Protein AF-A0A916C0A0-F1 (afdb_monomer)

Radius of gyration: 16.75 Å; Cα contacts (8 Å, |Δi|>4): 128; chains: 1; bounding box: 45×23×54 Å

Foldseek 3Di:
DFDWDDDPPPDDAQLDPPDPAPTWGCDQQARDIHGPVLVVVLVVCLPPPDQDPDSSQVSSCVRRVDHPLVVSLSVLVVQLVVLVCCLVPVDVVQVVVCVVVVDDPVRSNVVSVVSNVVSVVSNVVSVVVRPPPPPD

Solvent-accessible surface area (backbone atoms only — not comparable to full-atom values): 8000 Å² total; per-residue (Å²): 130,89,67,76,51,92,71,62,96,83,64,70,40,81,53,54,91,76,76,91,65,93,49,27,30,78,44,94,77,45,103,49,60,32,30,49,66,58,54,52,51,50,63,59,48,52,76,46,91,63,81,70,98,44,67,49,54,55,41,46,29,67,75,58,72,41,54,65,52,53,50,34,32,55,50,36,49,54,53,29,52,53,30,47,50,40,45,74,64,58,46,66,73,56,53,55,62,41,39,78,74,71,46,51,70,72,55,49,47,53,49,28,49,53,49,31,56,52,33,52,52,52,31,56,52,35,52,64,67,51,48,80,77,79,83,122

Mean predicted aligned error: 4.32 Å

Structure (mmCIF, N/CA/C/O backbone):
data_AF-A0A916C0A0-F1
#
_entry.id   AF-A0A916C0A0-F1
#
loop_
_atom_site.group_PDB
_atom_site.id
_atom_site.type_symbol
_atom_site.label_atom_id
_atom_site.label_alt_id
_atom_site.label_comp_id
_atom_site.label_asym_id
_atom_site.label_entity_id
_atom_site.label_seq_id
_atom_site.pdbx_PDB_ins_code
_atom_site.Cartn_x
_atom_site.Cartn_y
_atom_site.Cartn_z
_atom_site.occupancy
_atom_site.B_iso_or_equiv
_atom_site.auth_seq_id
_atom_site.auth_comp_id
_atom_site.auth_asym_id
_atom_site.auth_atom_id
_atom_site.pdbx_PDB_model_num
ATOM 1 N N . MET A 1 1 ? 3.007 -5.442 -10.412 1.00 64.06 1 MET A N 1
ATOM 2 C CA . MET A 1 1 ? 2.021 -4.627 -9.658 1.00 64.06 1 MET A CA 1
ATOM 3 C C . MET A 1 1 ? 0.807 -5.469 -9.262 1.00 64.06 1 MET A C 1
ATOM 5 O O . MET A 1 1 ? 0.673 -6.579 -9.778 1.00 64.06 1 MET A O 1
ATOM 9 N N . LYS A 1 2 ? -0.051 -5.004 -8.333 1.00 77.62 2 LYS A N 1
ATOM 10 C CA . LYS A 1 2 ? -1.306 -5.715 -8.013 1.00 77.62 2 LYS A CA 1
ATOM 11 C C . LYS A 1 2 ? -2.198 -5.724 -9.256 1.00 77.62 2 LYS A C 1
ATOM 13 O O . LYS A 1 2 ? -2.353 -4.699 -9.906 1.00 77.62 2 LYS A O 1
ATOM 18 N N . GLN A 1 3 ? -2.740 -6.887 -9.600 1.00 87.19 3 GLN A N 1
ATOM 19 C CA . GLN A 1 3 ? -3.617 -7.032 -10.760 1.00 87.19 3 GLN A CA 1
ATOM 20 C C . GLN A 1 3 ? -5.063 -6.692 -10.372 1.00 87.19 3 GLN A C 1
ATOM 22 O O . GLN A 1 3 ? -5.486 -7.078 -9.275 1.00 87.19 3 GLN A O 1
ATOM 27 N N . PRO A 1 4 ? -5.830 -6.022 -11.250 1.00 92.81 4 PRO A N 1
ATOM 28 C CA . PRO A 1 4 ? -7.257 -5.833 -11.043 1.00 92.81 4 PRO A CA 1
ATOM 29 C C . PRO A 1 4 ? -8.000 -7.164 -10.901 1.00 92.81 4 PRO A C 1
ATOM 31 O O . PRO A 1 4 ? -7.647 -8.164 -11.532 1.00 92.81 4 PRO A O 1
ATOM 34 N N . ILE A 1 5 ? -9.067 -7.166 -10.108 1.00 94.06 5 ILE A N 1
ATOM 35 C CA . ILE A 1 5 ? -9.935 -8.325 -9.902 1.00 94.06 5 ILE A CA 1
ATOM 36 C C . ILE A 1 5 ? -11.335 -8.072 -10.453 1.00 94.06 5 ILE A C 1
ATOM 38 O O . ILE A 1 5 ? -11.893 -6.983 -10.335 1.00 94.06 5 ILE A O 1
ATOM 42 N N . ALA A 1 6 ? -11.917 -9.108 -11.055 1.00 93.38 6 ALA A N 1
ATOM 43 C CA . ALA A 1 6 ? -13.279 -9.049 -11.562 1.00 93.38 6 ALA A CA 1
ATOM 44 C C . ALA A 1 6 ? -14.286 -9.095 -10.405 1.00 93.38 6 ALA A C 1
ATOM 46 O O . ALA A 1 6 ? -14.222 -9.978 -9.547 1.00 93.38 6 ALA A O 1
ATOM 47 N N . VAL A 1 7 ? -15.250 -8.178 -10.421 1.00 93.00 7 VAL A N 1
ATOM 48 C CA . VAL A 1 7 ? -16.350 -8.101 -9.451 1.00 93.00 7 VAL A CA 1
ATOM 49 C C . VAL A 1 7 ? -17.705 -8.123 -10.174 1.00 93.00 7 VAL A C 1
ATOM 51 O O . VAL A 1 7 ? -17.763 -7.849 -11.375 1.00 93.00 7 VAL A O 1
ATOM 54 N N . PRO A 1 8 ? -18.816 -8.463 -9.491 1.00 92.62 8 PRO A N 1
ATOM 55 C CA . PRO A 1 8 ? -20.155 -8.342 -10.068 1.00 92.62 8 PRO A CA 1
ATOM 56 C C . PRO A 1 8 ? -20.462 -6.916 -10.558 1.00 92.62 8 PRO A C 1
ATOM 58 O O . PRO A 1 8 ? -20.007 -5.950 -9.957 1.00 92.62 8 PRO A O 1
ATOM 61 N N . GLN A 1 9 ? -21.296 -6.775 -11.595 1.00 86.50 9 GLN A N 1
ATOM 62 C CA . GLN A 1 9 ? -21.620 -5.481 -12.227 1.00 86.50 9 GLN A CA 1
ATOM 63 C C . GLN A 1 9 ? -22.162 -4.421 -11.247 1.00 86.50 9 GLN A C 1
ATOM 65 O O . GLN A 1 9 ? -21.885 -3.234 -11.393 1.00 86.50 9 GLN A O 1
ATOM 70 N N . ASP A 1 10 ? -22.899 -4.846 -10.221 1.00 88.19 10 ASP A N 1
ATOM 71 C CA . ASP A 1 10 ? -23.469 -3.958 -9.201 1.00 88.19 10 ASP A CA 1
ATOM 72 C C . ASP A 1 10 ? -22.658 -3.933 -7.899 1.00 88.19 10 ASP A C 1
ATOM 74 O O . ASP A 1 10 ? -23.139 -3.454 -6.869 1.00 88.19 10 ASP A O 1
ATOM 78 N N . TYR A 1 11 ? -21.427 -4.448 -7.922 1.00 91.88 11 TYR A N 1
ATOM 79 C CA . TYR A 1 11 ? -20.543 -4.396 -6.768 1.00 91.88 11 TYR A CA 1
ATOM 80 C C . TYR A 1 11 ? -20.277 -2.942 -6.358 1.00 91.88 11 TYR A C 1
ATOM 82 O O . TYR A 1 11 ? -20.207 -2.028 -7.186 1.00 91.88 11 TYR A O 1
ATOM 90 N N . ARG A 1 12 ? -20.178 -2.714 -5.049 1.00 91.12 12 ARG A N 1
ATOM 91 C CA . ARG A 1 12 ? -19.865 -1.411 -4.463 1.00 91.12 12 ARG A CA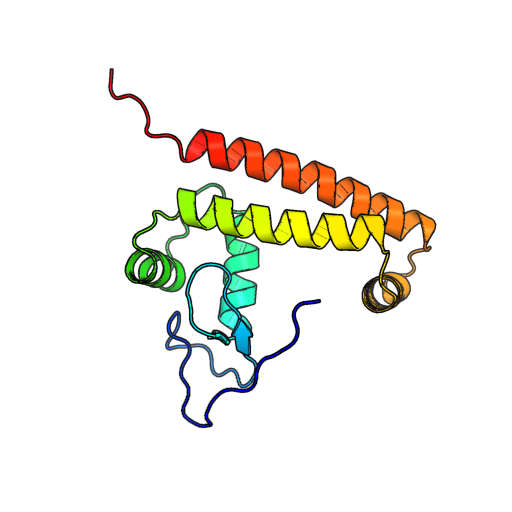 1
ATOM 92 C C . ARG A 1 12 ? -18.725 -1.596 -3.484 1.00 91.12 12 ARG A C 1
ATOM 94 O O . ARG A 1 12 ? -18.776 -2.501 -2.654 1.00 91.12 12 ARG A O 1
ATOM 101 N N . CYS A 1 13 ? -17.721 -0.730 -3.596 1.00 94.25 13 CYS A N 1
ATOM 102 C CA . CYS A 1 13 ? -16.603 -0.704 -2.667 1.00 94.25 13 CYS A CA 1
ATOM 103 C C . CYS A 1 13 ? -17.133 -0.559 -1.226 1.00 94.25 13 CYS A C 1
ATOM 105 O O . CYS A 1 13 ? -17.958 0.322 -0.970 1.00 94.25 13 CYS A O 1
ATOM 107 N N . PRO A 1 14 ? -16.682 -1.386 -0.270 1.00 93.62 14 PRO A N 1
ATOM 108 C CA . PRO A 1 14 ? -17.139 -1.299 1.115 1.00 93.62 14 PRO A CA 1
ATOM 109 C C . PRO A 1 14 ? -16.583 -0.064 1.845 1.00 93.62 14 PRO A C 1
ATOM 111 O O . PRO A 1 14 ? -17.169 0.385 2.831 1.00 93.62 14 PRO A O 1
ATOM 114 N N . LEU A 1 15 ? -15.478 0.514 1.355 1.00 92.38 15 LEU A N 1
ATOM 115 C CA . LEU A 1 15 ? -14.801 1.652 1.983 1.00 92.38 15 LEU A CA 1
ATOM 116 C C . LEU A 1 15 ? -15.361 3.015 1.568 1.00 92.38 15 LEU A C 1
ATOM 118 O O . LEU A 1 15 ? -15.329 3.951 2.362 1.00 92.38 15 LEU A O 1
ATOM 122 N N . CYS A 1 16 ? -15.960 3.152 0.386 1.00 85.19 16 CYS A N 1
ATOM 123 C CA . CYS A 1 16 ? -16.463 4.439 -0.091 1.00 85.19 16 CYS A CA 1
ATOM 124 C C . CYS A 1 16 ? -17.874 4.339 -0.667 1.00 85.19 16 CYS A C 1
ATOM 126 O O . CYS A 1 16 ? -18.335 3.291 -1.098 1.00 85.19 16 CYS A O 1
ATOM 128 N N . VAL A 1 17 ? -18.567 5.475 -0.699 1.00 69.94 17 VAL A N 1
ATOM 129 C CA . VAL A 1 17 ? -19.793 5.649 -1.501 1.00 69.94 17 VAL A CA 1
ATOM 130 C C . VAL A 1 17 ? -19.580 6.616 -2.668 1.00 69.94 17 VAL A C 1
ATOM 132 O O . VAL A 1 17 ? -20.488 6.804 -3.469 1.00 69.94 17 VAL A O 1
ATOM 135 N N . ASN A 1 18 ? -18.398 7.236 -2.740 1.00 73.44 18 ASN A N 1
ATOM 136 C CA . ASN A 1 18 ? -18.145 8.409 -3.572 1.00 73.44 18 ASN A CA 1
ATOM 137 C C . ASN A 1 18 ? -17.388 8.082 -4.858 1.00 73.44 18 ASN A C 1
ATOM 139 O O . ASN A 1 18 ? -17.699 8.674 -5.889 1.00 73.44 18 ASN A O 1
ATOM 143 N N . HIS A 1 19 ? -16.405 7.177 -4.814 1.00 81.75 19 HIS A N 1
ATOM 144 C CA . HIS A 1 19 ? -15.660 6.824 -6.018 1.00 81.75 19 HIS A CA 1
ATOM 145 C C . HIS A 1 19 ? -16.557 6.034 -6.974 1.00 81.75 19 HIS A C 1
ATOM 147 O O . HIS A 1 19 ? -17.227 5.074 -6.579 1.00 81.75 19 HIS A O 1
ATOM 153 N N . VAL A 1 20 ? -16.593 6.477 -8.230 1.00 77.94 20 VAL A N 1
ATOM 154 C CA . VAL A 1 20 ? -17.291 5.802 -9.328 1.00 77.94 20 VAL A CA 1
ATOM 155 C C . VAL A 1 20 ? -16.224 5.109 -10.163 1.00 77.94 20 VAL A C 1
ATOM 157 O O . VAL A 1 20 ? -15.857 5.584 -11.233 1.00 77.94 20 VAL A O 1
ATOM 160 N N . ASP A 1 21 ? -15.704 4.012 -9.624 1.00 77.88 21 ASP A N 1
ATOM 161 C CA . ASP A 1 21 ? -14.615 3.253 -10.232 1.00 77.88 21 ASP A CA 1
ATOM 162 C C . ASP A 1 21 ? -15.126 1.924 -10.793 1.00 77.88 21 ASP A C 1
ATOM 164 O O . ASP A 1 21 ? -15.989 1.263 -10.206 1.00 77.88 21 ASP A O 1
ATOM 168 N N . GLU A 1 22 ? -14.545 1.511 -11.916 1.00 86.31 22 GLU A N 1
ATOM 169 C CA . GLU A 1 22 ? -14.794 0.206 -12.545 1.00 86.31 22 GLU A CA 1
ATOM 170 C C . GLU A 1 22 ? -13.662 -0.798 -12.262 1.00 86.31 22 GLU A C 1
ATOM 172 O O . GLU A 1 22 ? -13.782 -1.985 -12.572 1.00 86.31 22 GLU A O 1
ATOM 177 N N . VAL A 1 23 ? -12.570 -0.330 -11.649 1.00 93.69 23 VAL A N 1
ATOM 178 C CA . VAL A 1 23 ? -11.366 -1.107 -11.347 1.00 93.69 23 VAL A CA 1
ATOM 179 C C . VAL A 1 23 ? -11.305 -1.397 -9.850 1.00 93.69 23 VAL A C 1
ATOM 181 O O . VAL A 1 23 ? -11.457 -0.502 -9.016 1.00 93.69 23 VAL A O 1
ATOM 184 N N . PHE A 1 24 ? -11.083 -2.667 -9.511 1.00 95.50 24 PHE A N 1
ATOM 185 C CA . PHE A 1 24 ? 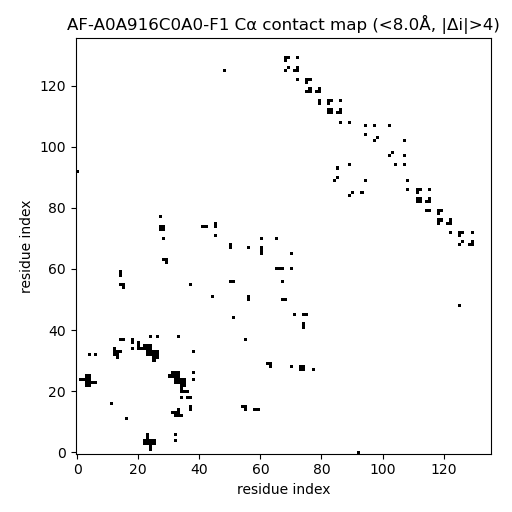-11.057 -3.156 -8.135 1.00 95.50 24 PHE A CA 1
ATOM 186 C C . PHE A 1 24 ? -9.806 -3.985 -7.877 1.00 95.50 24 PHE A C 1
ATOM 188 O O . PHE A 1 24 ? -9.349 -4.716 -8.754 1.00 95.50 24 PHE A O 1
ATOM 195 N N . TYR A 1 25 ? -9.297 -3.924 -6.651 1.00 95.44 25 TYR A N 1
ATOM 196 C CA . TYR A 1 25 ? -8.127 -4.664 -6.190 1.00 95.44 25 TYR A CA 1
ATOM 197 C C . TYR A 1 25 ? -8.447 -5.420 -4.901 1.00 95.44 25 TYR A C 1
ATOM 199 O O . TYR A 1 25 ? -9.318 -5.025 -4.125 1.00 95.44 25 TYR A O 1
ATOM 207 N N . ALA A 1 26 ? -7.737 -6.522 -4.659 1.00 95.31 26 ALA A N 1
ATOM 208 C CA . ALA A 1 26 ? -7.819 -7.220 -3.381 1.00 95.31 26 ALA A CA 1
ATOM 209 C C . ALA A 1 26 ? -7.231 -6.340 -2.265 1.00 95.31 26 ALA A C 1
ATOM 211 O O . ALA A 1 26 ? -6.081 -5.899 -2.359 1.00 95.31 26 ALA A O 1
ATOM 212 N N . SER A 1 27 ? -8.010 -6.102 -1.208 1.00 94.81 27 SER A N 1
ATOM 213 C CA . SER A 1 27 ? -7.519 -5.406 -0.021 1.00 94.81 27 SER A CA 1
ATOM 214 C C . SER A 1 27 ? -6.664 -6.337 0.839 1.00 94.81 27 SER A C 1
ATOM 216 O O . SER A 1 27 ? -6.958 -7.522 0.968 1.00 94.81 27 SER A O 1
ATOM 218 N N . ILE A 1 28 ? -5.613 -5.789 1.454 1.00 95.12 28 ILE A N 1
ATOM 219 C CA . ILE A 1 28 ? -4.814 -6.501 2.463 1.00 95.12 28 ILE A CA 1
ATOM 220 C C . ILE A 1 28 ? -5.420 -6.392 3.874 1.00 95.12 28 ILE A C 1
ATOM 222 O O . ILE A 1 28 ? -5.051 -7.143 4.771 1.00 95.12 28 ILE A O 1
ATOM 226 N N . LEU A 1 29 ? -6.353 -5.455 4.077 1.00 95.50 29 LEU A N 1
ATOM 227 C CA . LEU A 1 29 ? -6.942 -5.155 5.385 1.00 95.50 29 LEU A CA 1
ATOM 228 C C . LEU A 1 29 ? -8.282 -5.856 5.611 1.00 95.50 29 LEU A C 1
ATOM 230 O O . LEU A 1 29 ? -8.600 -6.225 6.739 1.00 95.50 29 LEU A O 1
ATOM 234 N N . ILE A 1 30 ? -9.073 -6.028 4.553 1.00 94.88 30 ILE A N 1
ATOM 235 C CA . ILE A 1 30 ? -10.402 -6.643 4.611 1.00 94.88 30 ILE A CA 1
ATOM 236 C C . ILE A 1 30 ? -10.518 -7.747 3.562 1.00 94.88 30 ILE A C 1
ATOM 238 O O . ILE A 1 30 ? -9.933 -7.652 2.487 1.00 94.88 30 ILE A O 1
ATOM 242 N N . ASP A 1 31 ? -11.328 -8.768 3.839 1.00 93.62 31 ASP A N 1
ATOM 243 C CA . ASP A 1 31 ? -11.577 -9.894 2.923 1.00 93.62 31 ASP A CA 1
ATOM 244 C C . ASP A 1 31 ? -12.589 -9.531 1.816 1.00 93.62 31 ASP A C 1
ATOM 246 O O . ASP A 1 31 ? -13.557 -10.243 1.548 1.00 93.62 31 ASP A O 1
ATOM 250 N N . GLN A 1 32 ? -12.437 -8.337 1.237 1.00 94.88 32 GLN A N 1
ATOM 251 C CA . GLN A 1 32 ? -13.298 -7.802 0.185 1.00 94.88 32 GLN A CA 1
ATOM 252 C C . GLN A 1 32 ? -12.491 -6.926 -0.791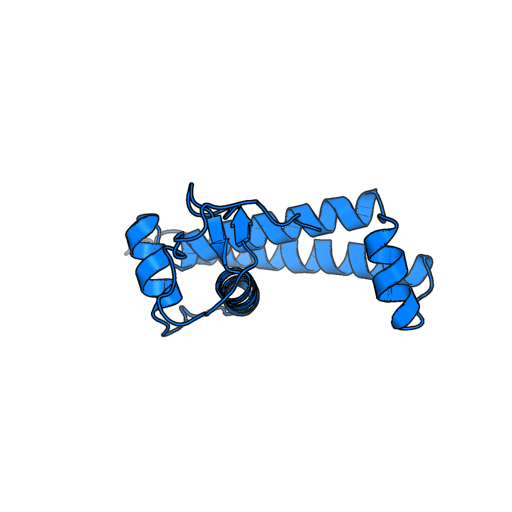 1.00 94.88 32 GLN A C 1
ATOM 254 O O . GLN A 1 32 ? -11.559 -6.234 -0.370 1.00 94.88 32 GLN A O 1
ATOM 259 N N . PRO A 1 33 ? -12.850 -6.920 -2.089 1.00 95.44 33 PRO A N 1
ATOM 260 C CA . PRO A 1 33 ? -12.315 -5.969 -3.059 1.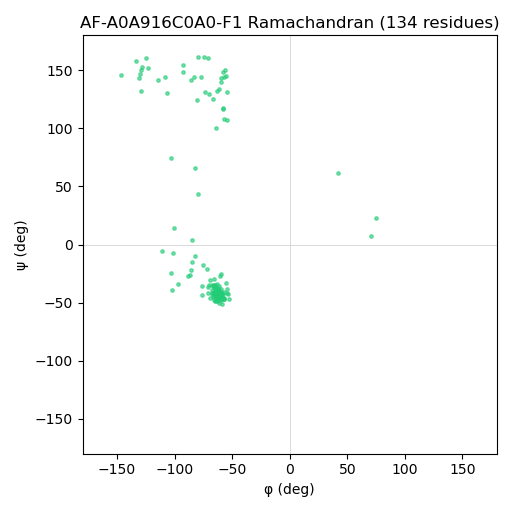00 95.44 33 PRO A CA 1
ATOM 261 C C . PRO A 1 33 ? -12.525 -4.511 -2.637 1.00 95.44 33 PRO A C 1
ATOM 263 O O . PRO A 1 33 ? -13.573 -4.156 -2.099 1.00 95.44 33 PRO A O 1
ATOM 266 N N . ILE A 1 34 ? -11.575 -3.638 -2.955 1.00 95.88 34 ILE A N 1
ATOM 267 C CA . ILE A 1 34 ? -11.749 -2.184 -2.849 1.00 95.88 34 ILE A CA 1
ATOM 268 C C . ILE A 1 34 ? -11.478 -1.533 -4.198 1.00 95.88 34 ILE A C 1
ATOM 270 O O . ILE A 1 34 ? -10.763 -2.098 -5.026 1.00 95.88 34 ILE A O 1
ATOM 274 N N . CYS A 1 35 ? -12.100 -0.387 -4.455 1.00 95.31 35 CYS A N 1
ATOM 275 C CA . CYS A 1 35 ? -11.893 0.318 -5.713 1.00 95.31 35 CYS A CA 1
ATOM 276 C C . CYS A 1 35 ? -10.499 0.953 -5.797 1.00 95.31 35 CYS A C 1
ATOM 278 O O . CYS A 1 35 ? -9.844 1.167 -4.773 1.00 95.31 35 CYS A O 1
ATOM 280 N N . GLU A 1 36 ? -10.068 1.264 -7.018 1.00 94.38 36 GLU A N 1
ATOM 281 C CA . GLU A 1 36 ? -8.800 1.944 -7.297 1.00 94.38 36 GLU A CA 1
ATOM 282 C C . GLU A 1 36 ? -8.638 3.244 -6.502 1.00 94.38 36 GLU A C 1
ATOM 284 O O . GLU A 1 36 ? -7.624 3.403 -5.827 1.00 94.38 36 GLU A O 1
ATOM 289 N N . GLY A 1 37 ? -9.660 4.107 -6.456 1.00 94.56 37 GLY A N 1
ATOM 290 C CA . GLY A 1 37 ? -9.588 5.360 -5.702 1.00 94.56 37 GLY A CA 1
ATOM 291 C C . GLY A 1 37 ? -9.331 5.148 -4.207 1.00 94.56 37 GLY A C 1
ATOM 292 O O . GLY A 1 37 ? -8.476 5.806 -3.621 1.00 94.56 37 GLY A O 1
ATOM 293 N N . CYS A 1 38 ? -9.993 4.164 -3.585 1.00 95.00 38 CYS A N 1
ATOM 294 C CA . CYS A 1 38 ? -9.726 3.813 -2.186 1.00 95.00 38 CYS A CA 1
ATOM 295 C C . CYS A 1 38 ? -8.319 3.236 -1.984 1.00 95.00 38 CYS A C 1
ATOM 297 O O . CYS A 1 38 ? -7.693 3.492 -0.958 1.00 95.00 38 CYS A O 1
ATOM 299 N N . GLN A 1 39 ? -7.830 2.434 -2.931 1.00 94.62 39 GLN A N 1
ATOM 300 C CA . GLN A 1 39 ? -6.484 1.864 -2.881 1.00 94.62 39 GLN A CA 1
ATOM 301 C C . GLN A 1 39 ? -5.417 2.973 -2.953 1.00 94.62 39 GLN A C 1
ATOM 303 O O . GLN A 1 39 ? -4.456 2.939 -2.183 1.00 94.62 39 GLN A O 1
ATOM 308 N N . GLU A 1 40 ? -5.596 3.962 -3.832 1.00 93.44 40 GLU A N 1
ATOM 309 C CA . GLU A 1 40 ? -4.705 5.121 -3.965 1.00 93.44 40 GLU A CA 1
ATOM 310 C C . GLU A 1 40 ? -4.736 6.021 -2.725 1.00 93.44 40 GLU A C 1
ATOM 312 O O . GLU A 1 40 ? -3.684 6.407 -2.214 1.00 93.44 40 GLU A O 1
ATOM 317 N N . GLU A 1 41 ? -5.924 6.318 -2.195 1.00 94.88 41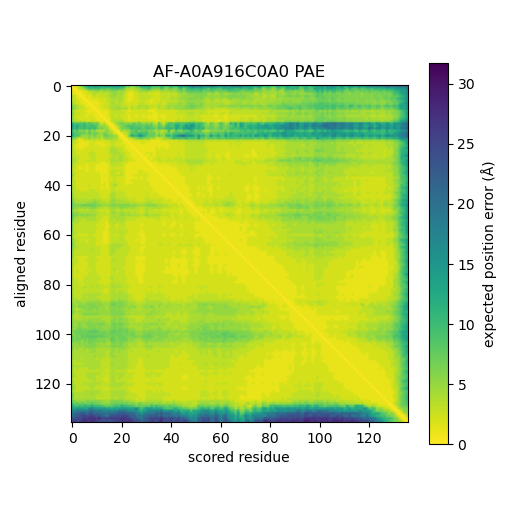 GLU A N 1
ATOM 318 C CA . GLU A 1 41 ? -6.072 7.112 -0.971 1.00 94.88 41 GLU A CA 1
ATOM 319 C C . GLU A 1 41 ? -5.405 6.431 0.228 1.00 94.88 41 GLU A C 1
ATOM 321 O O . GLU A 1 41 ? -4.662 7.078 0.964 1.00 94.88 41 GLU A O 1
ATOM 326 N N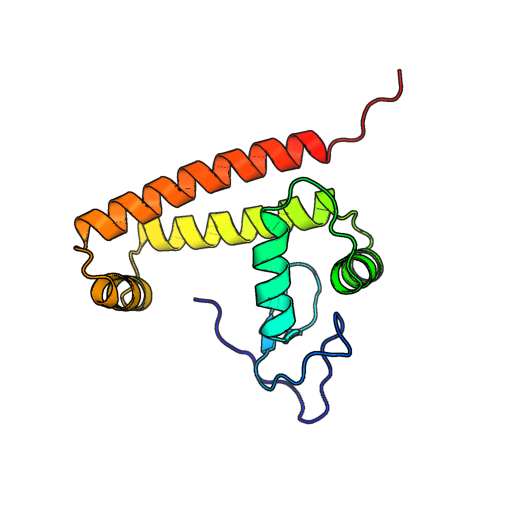 . LEU A 1 42 ? -5.588 5.116 0.397 1.00 95.12 42 LEU A N 1
ATOM 327 C CA . LEU A 1 42 ? -4.901 4.356 1.446 1.00 95.12 42 LEU A CA 1
ATOM 328 C C . LEU A 1 42 ? -3.379 4.410 1.298 1.00 95.12 42 LEU A C 1
ATOM 330 O O . LEU A 1 42 ? -2.683 4.600 2.296 1.00 95.12 42 LEU A O 1
ATOM 334 N N . PHE A 1 43 ? -2.869 4.291 0.070 1.00 94.75 43 PHE A N 1
ATOM 335 C CA . PHE A 1 43 ? -1.439 4.417 -0.205 1.00 94.75 43 PHE A CA 1
ATOM 336 C C . PHE A 1 43 ? -0.903 5.819 0.116 1.00 94.75 43 PHE A C 1
ATOM 338 O O . PHE A 1 43 ? 0.222 5.949 0.579 1.00 94.75 43 PHE A O 1
ATOM 345 N N . LEU A 1 44 ? -1.685 6.881 -0.082 1.00 94.25 44 LEU A N 1
ATOM 346 C CA . LEU A 1 44 ? -1.289 8.229 0.342 1.00 94.25 44 LEU A CA 1
ATOM 347 C C . LEU A 1 44 ? -1.327 8.372 1.869 1.00 94.25 44 LEU A C 1
ATOM 349 O O . LEU A 1 44 ? -0.428 8.957 2.479 1.00 94.25 44 LEU A O 1
ATOM 353 N N . PHE A 1 45 ? -2.366 7.827 2.501 1.00 95.44 45 PHE A N 1
ATOM 354 C CA . PHE A 1 45 ? -2.566 7.935 3.938 1.00 95.44 45 PHE A CA 1
ATOM 355 C C . PHE A 1 45 ? -1.547 7.136 4.750 1.00 95.44 45 PHE A C 1
ATOM 357 O O . PHE A 1 45 ? -1.191 7.582 5.836 1.00 95.44 45 PHE A O 1
ATOM 364 N N . GLU A 1 46 ? -1.017 6.010 4.265 1.00 94.81 46 GLU A N 1
ATOM 365 C CA . GLU A 1 46 ? -0.049 5.206 5.033 1.00 94.81 46 GLU A CA 1
ATOM 366 C C . GLU A 1 46 ? 1.236 5.990 5.397 1.00 94.81 46 GLU A C 1
ATOM 368 O O . GLU A 1 46 ? 1.882 5.712 6.416 1.00 94.81 46 GLU A O 1
ATOM 373 N N . HIS A 1 47 ? 1.590 7.023 4.620 1.00 92.81 47 HIS A N 1
ATOM 374 C CA . HIS A 1 47 ? 2.728 7.907 4.910 1.00 92.81 47 HIS A CA 1
ATOM 375 C C . HIS A 1 47 ? 2.397 9.010 5.925 1.00 92.81 47 HIS A C 1
ATOM 377 O O . HIS A 1 47 ? 3.306 9.685 6.414 1.00 92.81 47 HIS A O 1
ATOM 383 N N . HIS A 1 48 ? 1.124 9.191 6.285 1.00 91.75 48 HIS A N 1
ATOM 384 C CA . HIS A 1 48 ? 0.704 10.143 7.306 1.00 91.75 48 HIS A CA 1
ATOM 385 C C . HIS A 1 48 ? 0.912 9.542 8.698 1.00 91.75 48 HIS A C 1
ATOM 387 O O . HIS A 1 48 ? 0.395 8.479 9.034 1.00 91.75 48 HIS A O 1
ATOM 393 N N . LYS A 1 49 ? 1.669 10.251 9.539 1.00 86.25 49 LYS A N 1
ATOM 394 C CA . LYS A 1 49 ? 1.901 9.847 10.933 1.00 86.25 49 LYS A CA 1
ATOM 395 C C . LYS A 1 49 ? 0.646 9.981 11.800 1.00 86.25 49 LYS A C 1
ATOM 397 O O . LYS A 1 49 ? 0.459 9.209 12.729 1.00 86.25 49 LYS A O 1
ATOM 402 N N . GLU A 1 50 ? -0.181 10.983 11.531 1.00 92.50 50 GLU A N 1
ATOM 403 C CA . GLU A 1 50 ? -1.429 11.212 12.258 1.00 92.50 50 GLU A CA 1
ATOM 404 C C . GLU A 1 50 ? -2.590 10.517 11.548 1.00 92.50 50 GLU A C 1
ATOM 406 O O . GLU A 1 50 ? -2.598 10.429 10.320 1.00 92.50 50 GLU A O 1
ATOM 411 N N . ARG A 1 51 ? -3.592 10.070 12.317 1.00 94.38 51 ARG A N 1
ATOM 412 C CA . ARG A 1 51 ? -4.835 9.515 11.771 1.00 94.38 51 ARG A CA 1
ATOM 413 C C . ARG A 1 51 ? -5.529 10.546 10.871 1.00 94.38 51 ARG A C 1
ATOM 415 O O . ARG A 1 51 ? -5.956 11.581 11.392 1.00 94.38 51 ARG A O 1
ATOM 422 N N . PRO A 1 52 ? -5.708 10.273 9.564 1.00 94.75 52 PRO A N 1
ATOM 423 C CA . PRO A 1 52 ? -6.440 11.174 8.684 1.00 94.75 52 PRO A CA 1
ATOM 424 C C . PRO A 1 52 ? -7.883 11.367 9.163 1.00 94.75 52 PRO A C 1
ATOM 426 O O . PRO A 1 52 ? -8.550 10.425 9.600 1.00 94.75 52 PRO A O 1
ATOM 429 N N . ALA A 1 53 ? -8.380 12.600 9.076 1.00 93.75 53 ALA A N 1
ATOM 430 C CA . ALA A 1 53 ? -9.776 12.926 9.355 1.00 93.75 53 ALA A CA 1
ATOM 431 C C . ALA A 1 53 ? -10.644 12.632 8.118 1.00 93.75 53 ALA A C 1
ATOM 433 O O . ALA A 1 53 ? -11.167 13.551 7.491 1.00 93.75 53 ALA A O 1
ATOM 434 N N . ASP A 1 54 ? -10.742 11.351 7.756 1.00 93.94 54 ASP A N 1
ATOM 435 C CA . ASP A 1 54 ? -11.396 10.891 6.531 1.00 93.94 54 ASP A CA 1
ATOM 436 C C . ASP A 1 54 ? -12.396 9.748 6.796 1.00 93.94 54 ASP A C 1
ATOM 438 O O . ASP A 1 54 ? -12.166 8.874 7.638 1.00 93.94 54 ASP A O 1
ATOM 442 N N . GLN A 1 55 ? -13.513 9.746 6.059 1.00 92.88 55 GLN A N 1
ATOM 443 C CA . GLN A 1 55 ? -14.564 8.726 6.170 1.00 92.88 55 GLN A CA 1
ATOM 444 C C . GLN A 1 55 ? -14.092 7.339 5.726 1.00 92.88 55 GLN A C 1
ATOM 446 O O . GLN A 1 55 ? -14.595 6.334 6.233 1.00 92.88 55 GLN A O 1
ATOM 451 N N . LEU A 1 56 ? -13.145 7.273 4.788 1.00 94.62 56 LEU A N 1
ATOM 452 C CA . LEU A 1 56 ? -12.518 6.026 4.370 1.00 94.62 56 LEU A CA 1
ATOM 453 C C . LEU A 1 56 ? -11.840 5.360 5.570 1.00 94.62 56 LEU A C 1
ATOM 455 O O . LEU A 1 56 ? -12.075 4.179 5.832 1.00 94.62 56 LEU A O 1
ATOM 459 N N . ILE A 1 57 ? -11.062 6.132 6.338 1.00 95.69 57 ILE A N 1
ATOM 460 C CA . ILE A 1 57 ? -10.355 5.642 7.529 1.00 95.69 57 ILE A CA 1
ATOM 461 C C . ILE A 1 57 ? -11.345 5.193 8.604 1.00 95.69 57 ILE A C 1
ATOM 463 O O . ILE A 1 57 ? -11.193 4.107 9.158 1.00 95.69 57 ILE A O 1
ATOM 467 N N . GLU A 1 58 ? -12.401 5.972 8.851 1.00 94.94 58 GLU A N 1
ATOM 468 C CA . GLU A 1 58 ? -13.459 5.593 9.797 1.00 94.94 58 GLU A CA 1
ATOM 469 C C . GLU A 1 58 ? -14.115 4.253 9.438 1.00 94.94 58 GLU A C 1
ATOM 471 O O . GLU A 1 58 ? -14.279 3.387 10.299 1.00 94.94 58 GLU A O 1
ATOM 476 N N . LYS A 1 59 ? -14.477 4.053 8.167 1.00 95.12 59 LYS A N 1
ATOM 477 C CA . LYS A 1 59 ? -15.079 2.796 7.702 1.00 95.12 59 LYS A CA 1
ATOM 478 C C . LYS A 1 59 ? -14.105 1.629 7.759 1.00 95.12 59 LYS A C 1
ATOM 480 O O . LYS A 1 59 ? -14.500 0.522 8.115 1.00 95.12 59 LYS A O 1
ATOM 485 N N . MET A 1 60 ? -12.844 1.863 7.421 1.00 96.00 60 MET A N 1
ATOM 486 C CA . MET A 1 60 ? -11.803 0.846 7.488 1.00 96.00 60 MET A CA 1
ATOM 487 C C . MET A 1 60 ? -11.604 0.340 8.924 1.00 96.00 60 MET A C 1
ATOM 489 O O . MET A 1 60 ? -11.602 -0.872 9.142 1.00 96.00 60 MET A O 1
ATOM 493 N N . GLU A 1 61 ? -11.512 1.235 9.913 1.00 96.25 61 GLU A N 1
ATOM 494 C CA . GLU A 1 61 ? -11.424 0.854 11.333 1.00 96.25 61 GLU A CA 1
ATOM 495 C C . GLU A 1 61 ? -12.679 0.084 11.783 1.00 96.25 61 GLU A C 1
ATOM 497 O O . GLU A 1 61 ? -12.581 -0.919 12.488 1.00 96.25 61 GLU A O 1
ATOM 502 N N . GLN A 1 62 ? -13.871 0.488 11.325 1.00 96.19 62 GLN A N 1
ATOM 503 C CA . GLN A 1 62 ? -15.123 -0.218 11.630 1.00 96.19 62 GLN A CA 1
ATOM 504 C C . GLN A 1 62 ? -15.171 -1.638 11.053 1.00 96.19 62 GLN A C 1
ATOM 506 O O . GLN A 1 62 ? -15.648 -2.552 11.724 1.00 96.19 62 GLN A O 1
ATOM 511 N N . LEU A 1 63 ? -14.710 -1.829 9.813 1.00 96.38 63 LEU A N 1
ATOM 512 C CA . LEU A 1 63 ? -14.754 -3.125 9.128 1.00 96.38 63 LEU A CA 1
ATOM 513 C C . LEU A 1 63 ? -13.687 -4.097 9.637 1.00 96.38 63 LEU A C 1
ATOM 515 O O . LEU A 1 63 ? -13.938 -5.298 9.697 1.00 96.38 63 LEU A O 1
ATOM 519 N N . THR A 1 64 ? -12.508 -3.588 9.991 1.00 96.25 64 THR A N 1
ATOM 520 C CA . THR A 1 64 ? -11.383 -4.407 10.470 1.00 96.25 64 THR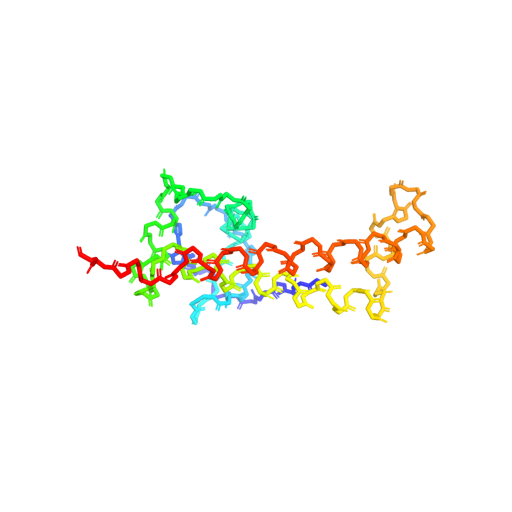 A CA 1
ATOM 521 C C . THR A 1 64 ? -11.419 -4.633 11.982 1.00 96.25 64 THR A C 1
ATOM 523 O O . THR A 1 64 ? -10.882 -5.627 12.468 1.00 96.25 64 THR A O 1
ATOM 526 N N . GLY A 1 65 ? -12.027 -3.714 12.741 1.00 96.25 65 GLY A N 1
ATOM 527 C CA . GLY A 1 65 ? -11.912 -3.653 14.199 1.00 96.25 65 GLY A CA 1
ATOM 528 C C . GLY A 1 65 ? -10.526 -3.213 14.688 1.00 96.25 65 GLY A C 1
ATOM 529 O O . GLY A 1 65 ? -10.264 -3.270 15.890 1.00 96.25 65 GLY A O 1
ATOM 530 N N . LEU A 1 66 ? -9.643 -2.800 13.776 1.00 95.88 66 LEU A N 1
ATOM 531 C CA . LEU A 1 66 ? -8.299 -2.317 14.067 1.00 95.88 66 LEU A CA 1
ATOM 532 C C . LEU A 1 66 ? -8.302 -0.796 14.221 1.00 95.88 66 LEU A C 1
ATOM 534 O O . LEU A 1 66 ? -9.145 -0.099 13.657 1.00 95.88 66 LEU A O 1
ATOM 538 N N . THR A 1 67 ? -7.328 -0.277 14.967 1.00 95.75 67 THR A N 1
ATOM 539 C CA . THR A 1 67 ? -7.055 1.164 14.988 1.00 95.75 67 THR A CA 1
ATOM 540 C C . THR A 1 67 ? -6.364 1.595 13.693 1.00 95.75 67 THR A C 1
ATOM 542 O O . THR A 1 67 ? -5.782 0.769 12.985 1.00 95.75 67 THR A O 1
ATOM 545 N N . TRP A 1 68 ? -6.384 2.891 13.380 1.00 95.25 68 TRP A N 1
ATOM 546 C CA . TRP A 1 68 ? -5.606 3.448 12.274 1.00 95.25 68 TRP A CA 1
ATOM 547 C C . TRP A 1 68 ? -4.123 3.089 12.375 1.00 95.25 68 TRP A C 1
ATOM 549 O O . TRP A 1 68 ? -3.534 2.706 11.369 1.00 95.25 68 TRP A O 1
ATOM 559 N N . ASP A 1 69 ? -3.534 3.162 13.570 1.00 95.62 69 ASP A N 1
ATOM 560 C CA . ASP A 1 69 ? -2.114 2.865 13.770 1.00 95.62 69 ASP A CA 1
ATOM 561 C C . ASP A 1 69 ? -1.807 1.399 13.412 1.00 95.62 69 ASP A C 1
ATOM 563 O O . ASP A 1 69 ? -0.847 1.123 12.689 1.00 95.62 69 ASP A O 1
ATOM 567 N N . ASP A 1 70 ? -2.681 0.466 13.804 1.00 96.00 70 ASP A N 1
ATOM 568 C CA . ASP A 1 70 ? -2.576 -0.947 13.421 1.00 96.00 70 ASP A CA 1
ATOM 569 C C . ASP A 1 70 ? -2.775 -1.161 11.914 1.00 96.00 70 ASP A C 1
ATOM 571 O O . ASP A 1 70 ? -2.006 -1.886 11.277 1.00 96.00 70 ASP A O 1
ATOM 575 N N . CYS A 1 71 ? -3.782 -0.513 11.316 1.00 96.19 71 CYS A N 1
ATOM 576 C CA . CYS A 1 71 ? -4.022 -0.587 9.873 1.00 96.19 71 CYS A CA 1
ATOM 577 C C . CYS A 1 71 ? -2.818 -0.060 9.087 1.00 96.19 71 CYS A C 1
ATOM 579 O O . CYS A 1 71 ? -2.383 -0.682 8.119 1.00 96.19 71 CYS A O 1
ATOM 581 N N . ARG A 1 72 ? -2.243 1.061 9.531 1.00 96.94 72 ARG A N 1
ATOM 582 C CA . ARG A 1 72 ? -1.075 1.693 8.923 1.00 96.94 72 ARG A CA 1
ATOM 583 C C . ARG A 1 72 ? 0.146 0.778 8.965 1.00 96.94 72 ARG A C 1
ATOM 585 O O . ARG A 1 72 ? 0.864 0.702 7.973 1.00 96.94 72 ARG A O 1
ATOM 592 N N . VAL A 1 73 ? 0.366 0.043 10.057 1.00 97.44 73 VAL A N 1
ATOM 593 C CA . VAL A 1 73 ? 1.430 -0.977 10.118 1.00 97.44 73 VAL A CA 1
ATOM 594 C C . VAL A 1 73 ? 1.223 -2.053 9.049 1.00 97.44 73 VAL A C 1
ATOM 596 O O . VAL A 1 73 ? 2.179 -2.425 8.368 1.00 97.44 73 VAL A O 1
ATOM 599 N N . VAL A 1 74 ? -0.006 -2.551 8.877 1.00 97.19 74 VAL A N 1
ATOM 600 C CA . VAL A 1 74 ? -0.310 -3.573 7.859 1.00 97.19 74 VAL A CA 1
ATOM 601 C C . VAL A 1 74 ? -0.078 -3.037 6.443 1.00 97.19 74 VAL A C 1
ATOM 603 O O . VAL A 1 74 ? 0.580 -3.712 5.653 1.00 97.19 74 VAL A O 1
ATOM 606 N N . LEU A 1 75 ? -0.547 -1.821 6.145 1.00 96.94 75 LEU A N 1
ATOM 607 C CA . LEU A 1 75 ? -0.344 -1.157 4.851 1.00 96.94 75 LEU A CA 1
ATOM 608 C C . LEU A 1 75 ? 1.149 -0.979 4.534 1.00 96.94 75 LEU A C 1
ATOM 610 O O . LEU A 1 75 ? 1.632 -1.465 3.514 1.00 96.94 75 LEU A O 1
ATOM 614 N N . LEU A 1 76 ? 1.918 -0.408 5.466 1.00 97.75 76 LEU A N 1
ATOM 615 C CA . LEU A 1 76 ? 3.357 -0.199 5.286 1.00 97.75 76 LEU A CA 1
ATOM 616 C C . LEU A 1 76 ? 4.130 -1.514 5.097 1.00 97.75 76 LEU A C 1
ATOM 618 O O . LEU A 1 76 ? 5.091 -1.552 4.327 1.00 97.75 76 LEU A O 1
ATOM 622 N N . ARG A 1 77 ? 3.729 -2.597 5.778 1.00 97.81 77 ARG A N 1
ATOM 623 C CA . ARG A 1 77 ? 4.340 -3.927 5.602 1.00 97.81 77 ARG A CA 1
ATOM 624 C C . ARG A 1 77 ? 4.056 -4.512 4.217 1.00 97.81 77 ARG A C 1
ATOM 626 O O . ARG A 1 77 ? 4.968 -5.075 3.618 1.00 97.81 77 ARG A O 1
ATOM 633 N N . ASP A 1 78 ? 2.835 -4.364 3.709 1.00 96.50 78 ASP A N 1
ATOM 634 C CA . ASP A 1 78 ? 2.459 -4.792 2.353 1.00 96.50 78 ASP A CA 1
ATOM 635 C C . ASP A 1 78 ? 3.250 -4.021 1.282 1.00 96.50 78 ASP A C 1
ATOM 637 O O . ASP A 1 78 ? 3.822 -4.610 0.356 1.00 96.50 78 ASP A O 1
ATOM 641 N N . THR A 1 79 ? 3.385 -2.704 1.462 1.00 96.31 79 THR A N 1
ATOM 642 C CA . THR A 1 79 ? 4.191 -1.859 0.576 1.00 96.31 79 THR A CA 1
ATOM 643 C C . THR A 1 79 ? 5.680 -2.219 0.646 1.00 96.31 79 THR A C 1
ATOM 645 O O . THR A 1 79 ? 6.338 -2.323 -0.393 1.00 96.31 79 THR A O 1
ATOM 648 N N . LEU A 1 80 ? 6.225 -2.481 1.840 1.00 97.75 80 LEU A N 1
ATOM 649 C CA . LEU A 1 80 ? 7.604 -2.952 2.009 1.00 97.75 80 LEU A CA 1
ATOM 650 C C . LEU A 1 80 ? 7.856 -4.266 1.260 1.00 97.75 80 LEU A C 1
ATOM 652 O O . LEU A 1 80 ? 8.874 -4.400 0.582 1.00 97.75 80 LEU A O 1
ATOM 656 N N . GLU A 1 81 ? 6.944 -5.231 1.367 1.00 97.12 81 GLU A N 1
ATOM 657 C CA . GLU A 1 81 ? 7.098 -6.528 0.705 1.00 97.12 81 GLU A CA 1
ATOM 658 C C . GLU A 1 81 ? 7.027 -6.404 -0.824 1.00 97.12 81 GLU A C 1
ATOM 660 O O . GLU A 1 81 ? 7.805 -7.033 -1.550 1.00 97.12 81 GLU 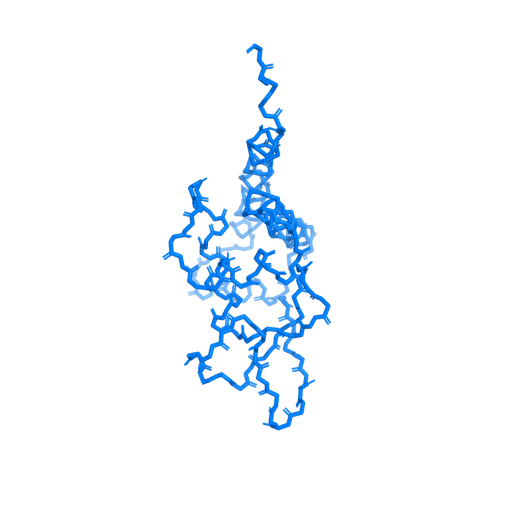A O 1
ATOM 665 N N . THR A 1 82 ? 6.180 -5.500 -1.321 1.00 95.31 82 THR A N 1
ATOM 666 C CA . THR A 1 82 ? 6.156 -5.135 -2.743 1.00 95.31 82 THR A CA 1
ATOM 667 C C . TH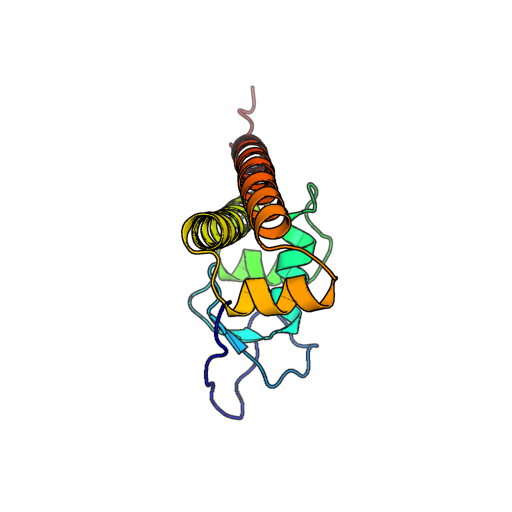R A 1 82 ? 7.518 -4.600 -3.196 1.00 95.31 82 THR A C 1
ATOM 669 O O . THR A 1 82 ? 8.053 -5.050 -4.210 1.00 95.31 82 THR A O 1
ATOM 672 N N . TRP A 1 83 ? 8.129 -3.690 -2.431 1.00 97.31 83 TRP A N 1
ATOM 673 C CA . TRP A 1 83 ? 9.452 -3.152 -2.765 1.00 97.31 83 TRP A CA 1
ATOM 674 C C . TRP A 1 83 ? 10.574 -4.183 -2.666 1.00 97.31 83 TRP A C 1
ATOM 676 O O . TRP A 1 83 ? 11.476 -4.146 -3.497 1.00 97.31 83 TRP A O 1
ATOM 686 N N . ARG A 1 84 ? 10.513 -5.133 -1.726 1.00 97.62 84 ARG A N 1
ATOM 687 C CA . ARG A 1 84 ? 11.475 -6.249 -1.654 1.00 97.62 84 ARG A CA 1
ATOM 688 C C . ARG A 1 84 ? 11.415 -7.135 -2.888 1.00 97.62 84 ARG A C 1
ATOM 690 O O . ARG A 1 84 ? 12.453 -7.529 -3.412 1.00 97.62 84 ARG A O 1
ATOM 697 N N . THR A 1 85 ? 10.207 -7.406 -3.377 1.00 96.12 85 THR A N 1
ATOM 698 C CA . THR A 1 85 ? 10.016 -8.152 -4.626 1.00 96.12 85 THR A CA 1
ATOM 699 C C . THR A 1 85 ? 10.633 -7.389 -5.802 1.00 96.12 85 THR A C 1
ATOM 701 O O . THR A 1 85 ? 11.388 -7.962 -6.583 1.00 96.12 85 THR A O 1
ATOM 704 N N . ILE A 1 86 ? 10.389 -6.075 -5.895 1.00 95.88 86 ILE A N 1
ATOM 705 C CA . ILE A 1 86 ? 10.970 -5.222 -6.945 1.00 95.88 86 ILE A CA 1
ATOM 706 C C . ILE A 1 86 ? 12.501 -5.170 -6.850 1.00 95.88 86 ILE A C 1
ATOM 708 O O . ILE A 1 86 ? 13.165 -5.292 -7.875 1.00 95.88 86 ILE A O 1
ATOM 712 N N . GLU A 1 87 ? 13.068 -5.009 -5.652 1.00 96.25 87 GLU A N 1
ATOM 713 C CA . GLU A 1 87 ? 14.520 -5.003 -5.426 1.00 96.25 87 GLU A CA 1
ATOM 714 C C . GLU A 1 87 ? 15.164 -6.318 -5.885 1.00 96.25 87 GLU A C 1
ATOM 716 O O . GLU A 1 87 ? 16.222 -6.299 -6.514 1.00 96.25 87 GLU A O 1
ATOM 721 N N . HIS A 1 88 ? 14.526 -7.453 -5.587 1.00 94.75 88 HIS A N 1
ATOM 722 C CA . HIS A 1 88 ? 15.071 -8.769 -5.900 1.00 94.75 88 HIS A CA 1
ATOM 723 C C . HIS A 1 88 ? 14.948 -9.134 -7.383 1.00 94.75 88 HIS A C 1
ATOM 725 O O . HIS A 1 88 ? 15.885 -9.681 -7.965 1.00 94.75 88 HIS A O 1
ATOM 731 N N . GLU A 1 89 ? 13.791 -8.859 -7.986 1.00 95.31 89 GLU A N 1
ATOM 732 C CA . GLU A 1 89 ? 13.442 -9.378 -9.311 1.00 95.31 89 GLU A CA 1
ATOM 733 C C . GLU A 1 89 ? 13.587 -8.347 -10.431 1.00 95.31 89 GLU A C 1
ATOM 735 O O . GLU A 1 89 ? 13.760 -8.739 -11.583 1.00 95.31 89 GLU A O 1
ATOM 740 N N . LEU A 1 90 ? 13.514 -7.047 -10.114 1.00 93.75 90 LEU A N 1
ATOM 741 C CA . LEU A 1 90 ? 13.448 -5.946 -11.082 1.00 93.75 90 LEU A CA 1
ATOM 742 C C . LEU A 1 90 ? 12.505 -6.270 -12.256 1.00 93.75 90 LEU A C 1
ATOM 744 O O . LEU A 1 90 ? 12.948 -6.345 -13.406 1.00 93.75 90 LEU A O 1
ATOM 748 N N . PRO A 1 91 ? 11.207 -6.499 -11.983 1.00 95.44 91 PRO A N 1
ATOM 749 C CA . PRO A 1 91 ? 10.272 -6.963 -12.998 1.00 95.44 91 PRO A CA 1
ATOM 750 C C . PRO A 1 91 ? 10.221 -5.996 -14.184 1.00 95.44 91 PRO A C 1
ATOM 752 O O . PRO A 1 91 ? 10.287 -4.779 -14.005 1.00 95.44 91 PRO A O 1
ATOM 755 N N . GLN A 1 92 ? 10.055 -6.533 -15.398 1.00 94.31 92 GLN A N 1
ATOM 756 C CA . GLN A 1 92 ? 10.086 -5.734 -16.630 1.00 94.31 92 GLN A CA 1
ATOM 757 C C . GLN A 1 92 ? 9.088 -4.569 -16.597 1.00 94.31 92 GLN A C 1
ATOM 759 O O . GLN A 1 92 ? 9.430 -3.468 -16.996 1.00 94.31 92 GLN A O 1
ATOM 764 N N . GLU A 1 93 ? 7.902 -4.785 -16.026 1.00 93.56 93 GLU A N 1
ATOM 765 C CA . GLU A 1 93 ? 6.872 -3.758 -15.823 1.00 93.56 93 GLU A CA 1
ATOM 766 C C . GLU A 1 93 ? 7.404 -2.530 -15.050 1.00 93.56 93 GLU A C 1
ATOM 768 O O . GLU A 1 93 ? 7.145 -1.384 -15.414 1.00 93.56 93 GLU A O 1
ATOM 773 N N . TYR A 1 94 ? 8.204 -2.762 -14.003 1.00 93.38 94 TYR A N 1
ATOM 774 C CA . TYR A 1 94 ? 8.860 -1.695 -13.251 1.00 93.38 94 TYR A CA 1
ATOM 775 C C . TYR A 1 94 ? 9.950 -1.020 -14.089 1.00 93.38 94 TYR A C 1
ATOM 777 O O . TYR A 1 94 ? 9.989 0.209 -14.152 1.00 93.38 94 TYR A O 1
ATOM 785 N N . LEU A 1 95 ? 10.797 -1.804 -14.765 1.00 94.94 95 LEU A N 1
ATOM 786 C CA . LEU A 1 95 ? 11.861 -1.278 -15.627 1.00 94.94 95 LEU A CA 1
ATOM 787 C C . LEU A 1 95 ? 11.309 -0.408 -16.762 1.00 94.94 95 LEU A C 1
ATOM 789 O O . LEU A 1 95 ? 11.867 0.653 -17.028 1.00 94.94 95 LEU A O 1
ATOM 793 N N . ASP A 1 96 ? 10.198 -0.814 -17.374 1.00 95.31 96 ASP A N 1
ATOM 794 C CA . ASP A 1 96 ? 9.501 -0.050 -18.407 1.00 95.31 96 ASP A CA 1
ATOM 795 C C . ASP A 1 96 ? 8.998 1.284 -17.834 1.00 95.31 96 ASP A C 1
ATOM 797 O O . ASP A 1 96 ? 9.308 2.343 -18.382 1.00 95.31 96 ASP A O 1
ATOM 801 N N . SER A 1 97 ? 8.331 1.259 -16.671 1.00 93.88 97 SER A N 1
ATOM 802 C CA . SER A 1 97 ? 7.805 2.474 -16.026 1.00 93.88 97 SER A CA 1
ATOM 803 C C . SER A 1 97 ? 8.889 3.506 -15.682 1.00 93.88 97 SER A C 1
ATOM 805 O O . SER A 1 97 ? 8.691 4.708 -15.849 1.00 93.88 97 SER A O 1
ATOM 807 N N . VAL A 1 98 ? 10.070 3.066 -15.233 1.00 95.19 98 VAL A N 1
ATOM 808 C CA . VAL A 1 98 ? 11.168 3.985 -14.888 1.00 95.19 98 VAL A CA 1
ATOM 809 C C . VAL A 1 98 ? 12.027 4.359 -16.098 1.00 95.19 98 VAL A C 1
ATOM 811 O O . VAL A 1 98 ? 12.669 5.413 -16.090 1.00 95.19 98 VAL A O 1
ATOM 814 N N . ALA A 1 99 ? 12.021 3.555 -17.164 1.00 94.88 99 ALA A N 1
ATOM 815 C CA . ALA A 1 99 ? 12.667 3.904 -18.426 1.00 94.88 99 ALA A CA 1
ATOM 816 C C . ALA A 1 99 ? 11.995 5.121 -19.080 1.00 94.88 99 ALA A C 1
ATOM 818 O O . ALA A 1 99 ? 12.691 5.979 -19.626 1.00 94.88 99 ALA A O 1
ATOM 819 N N . GLU A 1 100 ? 10.672 5.263 -18.945 1.00 94.62 100 GLU A N 1
ATOM 820 C CA . GLU A 1 100 ? 9.933 6.468 -19.357 1.00 94.62 100 GLU A CA 1
ATOM 821 C C . GLU A 1 100 ? 10.406 7.731 -18.617 1.00 94.62 100 GLU A C 1
ATOM 823 O O . GLU A 1 100 ? 10.376 8.834 -19.165 1.00 94.62 100 GLU A O 1
ATOM 828 N N . LEU A 1 101 ? 10.935 7.569 -17.400 1.00 93.88 101 LEU A N 1
ATOM 829 C CA . LEU A 1 101 ? 11.552 8.634 -16.604 1.00 93.88 101 LEU A CA 1
ATOM 830 C C . LEU A 1 101 ? 13.039 8.857 -16.946 1.00 93.88 101 LEU A C 1
ATOM 832 O O . LEU A 1 101 ? 13.717 9.661 -16.297 1.00 93.88 101 LEU A O 1
ATOM 836 N N . GLY A 1 102 ? 13.570 8.140 -17.940 1.00 96.19 102 GLY A N 1
ATOM 837 C CA . GLY A 1 102 ? 14.967 8.195 -18.371 1.00 96.19 102 GLY A CA 1
ATOM 838 C C . GLY A 1 102 ? 15.940 7.492 -17.423 1.00 96.19 102 GLY A C 1
ATOM 839 O O . GLY A 1 102 ? 17.119 7.856 -17.373 1.00 96.19 102 GLY A O 1
ATOM 840 N N . TRP A 1 103 ? 15.472 6.538 -16.615 1.00 97.25 103 TRP A N 1
ATOM 841 C CA . TRP A 1 103 ? 16.337 5.818 -15.682 1.00 97.25 103 TRP A CA 1
ATOM 842 C C . TRP A 1 103 ? 17.059 4.662 -16.369 1.00 97.25 103 TRP A C 1
ATOM 844 O O . TRP A 1 103 ? 16.513 3.974 -17.227 1.00 97.25 103 TRP A O 1
ATOM 854 N N . THR A 1 104 ? 18.304 4.432 -15.957 1.00 96.81 104 THR A N 1
ATOM 855 C CA . THR A 1 104 ? 19.018 3.195 -16.277 1.00 96.81 104 THR A CA 1
ATOM 856 C C . THR A 1 104 ? 18.573 2.079 -15.335 1.00 96.81 104 THR A C 1
ATOM 858 O O . THR A 1 104 ? 18.076 2.345 -14.239 1.00 96.81 104 THR A O 1
ATOM 861 N N . GLN A 1 105 ? 18.822 0.826 -15.720 1.00 95.69 105 GLN A N 1
ATOM 862 C CA . GLN A 1 105 ? 18.574 -0.326 -14.850 1.00 95.69 105 GLN A CA 1
ATOM 863 C C . GLN A 1 105 ? 19.341 -0.223 -13.519 1.00 95.69 105 GLN A C 1
ATOM 865 O O . GLN A 1 105 ? 18.763 -0.476 -12.468 1.00 95.69 105 GLN A O 1
ATOM 870 N N . ASP A 1 106 ? 20.599 0.234 -13.538 1.00 97.38 106 ASP A N 1
ATOM 871 C CA . ASP A 1 106 ? 21.387 0.442 -12.312 1.00 97.38 106 ASP A CA 1
ATOM 872 C C . ASP A 1 106 ? 20.746 1.481 -11.382 1.00 97.38 106 ASP A C 1
ATOM 874 O O . ASP A 1 106 ? 20.695 1.296 -10.167 1.00 97.38 106 ASP A O 1
ATOM 878 N N . ARG A 1 107 ? 20.213 2.575 -11.945 1.00 97.25 107 ARG A N 1
ATOM 879 C CA . ARG A 1 107 ? 19.488 3.584 -11.164 1.00 97.25 107 ARG A CA 1
ATOM 880 C C . ARG A 1 107 ? 18.190 3.015 -10.589 1.00 97.25 107 ARG A C 1
ATOM 882 O O . ARG A 1 107 ? 17.883 3.297 -9.437 1.00 97.25 107 ARG A O 1
ATOM 889 N N . ALA A 1 108 ? 17.453 2.226 -11.370 1.00 96.56 108 ALA A N 1
ATOM 890 C CA . ALA A 1 108 ? 16.234 1.560 -10.920 1.00 96.56 108 ALA A CA 1
ATOM 891 C C . ALA A 1 108 ? 16.508 0.603 -9.748 1.00 96.56 108 ALA A C 1
ATOM 893 O O . ALA A 1 108 ? 15.791 0.628 -8.751 1.00 96.56 108 ALA A O 1
ATOM 894 N N . ALA A 1 109 ? 17.593 -0.172 -9.822 1.00 97.25 109 ALA A N 1
ATOM 895 C CA . ALA A 1 109 ? 18.024 -1.050 -8.737 1.00 97.25 109 ALA A CA 1
ATOM 896 C C . ALA A 1 109 ? 18.367 -0.272 -7.456 1.00 97.25 109 ALA A C 1
ATOM 898 O O . ALA A 1 109 ? 17.916 -0.636 -6.370 1.00 97.25 109 ALA A O 1
ATOM 899 N N . LEU A 1 110 ? 19.112 0.833 -7.580 1.00 97.94 110 LEU A N 1
ATOM 900 C CA . LEU A 1 110 ? 19.445 1.696 -6.441 1.00 97.94 110 LEU A CA 1
ATOM 901 C C . LEU A 1 110 ? 18.204 2.341 -5.808 1.00 97.94 110 LEU A C 1
ATOM 903 O O . LEU A 1 110 ? 18.135 2.458 -4.581 1.00 97.94 110 LEU A O 1
ATOM 907 N N . GLU A 1 111 ? 17.222 2.748 -6.615 1.00 97.56 111 GLU A N 1
ATOM 908 C CA . GLU A 1 111 ? 15.953 3.264 -6.095 1.00 97.56 111 GLU A CA 1
ATOM 909 C C . GLU A 1 111 ? 15.189 2.175 -5.339 1.00 97.56 111 GLU A C 1
ATOM 911 O O . GLU A 1 111 ? 14.764 2.415 -4.211 1.00 97.56 111 GLU A O 1
ATOM 916 N N . ALA A 1 112 ? 15.043 0.979 -5.919 1.00 97.00 112 ALA A N 1
ATOM 917 C CA . ALA A 1 112 ? 14.328 -0.123 -5.280 1.00 97.00 112 ALA A CA 1
ATOM 918 C C . ALA A 1 112 ? 14.939 -0.471 -3.912 1.00 97.00 112 ALA A C 1
ATOM 920 O O . ALA A 1 112 ? 14.222 -0.524 -2.912 1.00 97.00 112 ALA A O 1
ATOM 921 N N . GLN A 1 113 ? 16.270 -0.576 -3.837 1.00 98.25 113 GLN A N 1
ATOM 922 C CA . GLN A 1 113 ? 16.987 -0.763 -2.573 1.00 98.25 113 GLN A CA 1
ATOM 923 C C . GLN A 1 113 ? 16.725 0.383 -1.580 1.00 98.25 113 GLN A C 1
ATOM 925 O O . GLN A 1 113 ? 16.454 0.155 -0.398 1.00 98.25 113 GLN A O 1
ATOM 930 N N . SER A 1 114 ? 16.777 1.633 -2.048 1.00 98.19 114 SER A N 1
ATOM 931 C CA . SER A 1 114 ? 16.530 2.808 -1.200 1.00 98.19 114 SER A CA 1
ATOM 932 C C . SER A 1 114 ? 15.104 2.817 -0.642 1.00 98.19 114 SER A C 1
ATOM 934 O O . SER A 1 114 ? 14.895 3.166 0.522 1.00 98.19 114 SER A O 1
ATOM 936 N N . LYS A 1 115 ? 14.120 2.382 -1.438 1.00 97.88 115 LYS A N 1
ATOM 937 C CA . LYS A 1 115 ? 12.724 2.244 -1.013 1.00 97.88 115 LYS A CA 1
ATOM 938 C C . LYS A 1 115 ? 12.550 1.146 0.026 1.00 97.88 115 LYS A C 1
ATOM 940 O O . LYS A 1 115 ? 11.873 1.398 1.019 1.00 97.88 115 LYS A O 1
ATOM 945 N N . VAL A 1 116 ? 13.196 -0.011 -0.133 1.00 98.38 116 VAL A N 1
ATOM 946 C CA . VAL A 1 116 ? 13.174 -1.081 0.882 1.00 98.38 116 VAL A CA 1
ATOM 947 C C . VAL A 1 116 ? 13.683 -0.567 2.228 1.00 98.38 116 VAL A C 1
ATOM 949 O O . VAL A 1 116 ? 13.024 -0.761 3.250 1.00 98.38 116 VAL A O 1
ATOM 952 N N . LEU A 1 117 ? 14.813 0.146 2.240 1.00 98.44 117 LEU A N 1
ATOM 953 C CA . LEU A 1 117 ? 15.367 0.719 3.470 1.00 98.44 117 LEU A CA 1
ATOM 954 C C . LEU A 1 117 ? 14.427 1.751 4.105 1.00 98.44 117 LEU A C 1
ATOM 956 O O . LEU A 1 117 ? 14.222 1.736 5.318 1.00 98.44 117 LEU A O 1
ATOM 960 N N . TRP A 1 118 ? 13.844 2.632 3.293 1.00 98.00 118 TRP A N 1
ATOM 961 C CA . TRP A 1 118 ? 12.936 3.668 3.777 1.00 98.00 118 TRP A CA 1
ATOM 962 C C . TRP A 1 118 ? 11.644 3.084 4.362 1.00 98.00 118 TRP A C 1
ATOM 964 O O . TRP A 1 118 ? 11.269 3.424 5.484 1.00 98.00 118 TRP A O 1
ATOM 974 N N . TYR A 1 119 ? 10.997 2.151 3.659 1.00 98.19 119 TYR A N 1
ATOM 975 C CA . TYR A 1 119 ? 9.787 1.499 4.163 1.00 98.19 119 TYR A CA 1
ATOM 976 C C . TYR A 1 119 ? 10.059 0.632 5.396 1.00 98.19 119 TYR A C 1
ATOM 978 O O . TYR A 1 119 ? 9.233 0.610 6.303 1.00 98.19 119 TYR A O 1
ATOM 986 N N . ALA A 1 120 ? 11.224 -0.019 5.495 1.00 98.31 120 ALA A N 1
ATOM 987 C CA . ALA A 1 120 ? 11.599 -0.758 6.701 1.00 98.31 120 ALA A CA 1
ATOM 988 C C . ALA A 1 120 ? 11.656 0.153 7.942 1.00 98.31 120 ALA A C 1
ATOM 990 O O . ALA A 1 120 ? 11.142 -0.220 8.996 1.00 98.31 120 ALA A O 1
ATOM 991 N N . GLN A 1 121 ? 12.204 1.366 7.804 1.00 97.88 121 GLN A N 1
ATOM 992 C CA . GLN A 1 121 ? 12.217 2.361 8.884 1.00 97.88 121 GLN A CA 1
ATOM 993 C C . GLN A 1 121 ? 10.807 2.850 9.239 1.00 97.88 121 GLN A C 1
ATOM 995 O O . GLN A 1 121 ? 10.489 3.006 10.417 1.00 97.88 121 GLN A O 1
ATOM 1000 N N . LEU A 1 122 ? 9.947 3.075 8.238 1.00 96.81 122 LEU A N 1
ATOM 1001 C CA . LEU A 1 122 ? 8.560 3.486 8.477 1.00 96.81 122 LEU A CA 1
ATOM 1002 C C . LEU A 1 122 ? 7.760 2.419 9.227 1.00 96.81 122 LEU A C 1
ATOM 1004 O O . LEU A 1 122 ? 6.999 2.767 10.129 1.00 96.81 122 LEU A O 1
ATOM 1008 N N . VAL A 1 123 ? 7.944 1.142 8.879 1.00 97.56 123 VAL A N 1
ATOM 1009 C CA . VAL A 1 123 ? 7.313 0.016 9.581 1.00 97.56 123 VAL A CA 1
ATOM 1010 C C . VAL A 1 123 ? 7.767 -0.024 11.040 1.00 97.56 123 VAL A C 1
ATOM 1012 O O . VAL A 1 123 ? 6.918 -0.036 11.926 1.00 97.56 123 VAL A O 1
ATOM 1015 N N . GLU A 1 124 ? 9.075 0.033 11.310 1.00 97.06 124 GLU A N 1
ATOM 1016 C CA . GLU A 1 124 ? 9.611 0.033 12.683 1.00 97.06 124 GLU A CA 1
ATOM 1017 C C . GLU A 1 124 ? 9.056 1.202 13.518 1.00 97.06 124 GLU A C 1
ATOM 1019 O O . GLU A 1 124 ? 8.659 1.036 14.680 1.00 97.06 124 GLU A O 1
ATOM 1024 N N . GLN A 1 125 ? 8.977 2.392 12.916 1.00 95.00 125 GLN A N 1
ATOM 1025 C CA . GLN A 1 125 ? 8.406 3.563 13.570 1.00 95.00 125 GLN A CA 1
ATOM 1026 C C . GLN A 1 125 ? 6.912 3.369 13.875 1.00 95.00 125 GLN A C 1
ATOM 1028 O O . GLN A 1 125 ? 6.491 3.613 15.006 1.00 95.00 125 GLN A O 1
ATOM 1033 N N . ALA A 1 126 ? 6.122 2.926 12.894 1.00 94.38 126 ALA A N 1
ATOM 1034 C CA . ALA A 1 126 ? 4.684 2.721 13.048 1.00 94.38 126 ALA A CA 1
ATOM 1035 C C . ALA A 1 126 ? 4.367 1.628 14.084 1.00 94.38 126 ALA A C 1
ATOM 1037 O O . ALA A 1 126 ? 3.469 1.791 14.904 1.00 94.38 126 ALA A O 1
ATOM 1038 N N . GLU A 1 127 ? 5.147 0.545 14.114 1.00 94.88 127 GLU A N 1
ATOM 1039 C CA . GLU A 1 127 ? 5.016 -0.517 15.118 1.00 94.88 127 GLU A CA 1
ATOM 1040 C C . GLU A 1 127 ? 5.268 0.006 16.533 1.00 94.88 127 GLU A C 1
ATOM 1042 O O . GLU A 1 127 ? 4.535 -0.331 17.462 1.00 94.88 127 GLU A O 1
ATOM 1047 N N . THR A 1 128 ? 6.271 0.870 16.700 1.00 92.75 128 THR A N 1
ATOM 1048 C CA . THR A 1 128 ? 6.562 1.511 17.989 1.00 92.75 128 THR A CA 1
ATOM 1049 C C . THR A 1 128 ? 5.427 2.440 18.428 1.00 92.75 128 THR A C 1
ATOM 1051 O O . THR A 1 128 ? 5.129 2.533 19.620 1.00 92.75 128 THR A O 1
ATOM 1054 N N . GLU A 1 129 ? 4.794 3.124 17.474 1.00 88.06 129 GLU A N 1
ATOM 1055 C CA . GLU A 1 129 ? 3.663 4.028 17.704 1.00 88.06 129 GLU A CA 1
ATOM 1056 C C . GLU A 1 129 ? 2.375 3.268 18.073 1.00 88.06 129 GLU A C 1
ATOM 1058 O O . GLU A 1 129 ? 1.655 3.736 18.956 1.00 88.06 129 GLU A O 1
ATOM 1063 N N . SER A 1 130 ? 2.137 2.086 17.483 1.00 86.31 130 SER A N 1
ATOM 1064 C CA . SER A 1 130 ? 0.937 1.267 17.738 1.00 86.31 130 SER A CA 1
ATOM 1065 C C . SER A 1 130 ? 0.951 0.529 19.088 1.00 86.31 130 SER A C 1
ATOM 1067 O O . SER A 1 130 ? -0.082 0.087 19.598 1.00 86.31 130 SER A O 1
ATOM 1069 N N . LEU A 1 131 ? 2.117 0.384 19.729 1.00 79.25 131 LEU A N 1
ATOM 1070 C CA . LEU A 1 131 ? 2.185 -0.276 21.032 1.00 79.25 131 LEU A CA 1
ATOM 1071 C C . LEU A 1 131 ? 1.346 0.487 22.073 1.00 79.25 131 LEU A C 1
ATOM 1073 O O . LEU A 1 131 ? 1.486 1.707 22.208 1.00 79.25 131 LEU A O 1
ATOM 1077 N N . PRO A 1 132 ? 0.523 -0.211 22.885 1.00 70.25 132 PRO A N 1
ATOM 1078 C CA . PRO A 1 132 ? -0.276 0.442 23.907 1.00 70.25 132 PRO A CA 1
ATOM 1079 C C . PRO A 1 132 ? 0.653 1.209 24.843 1.00 70.25 132 PRO A C 1
ATOM 1081 O O . PRO A 1 132 ? 1.501 0.621 25.526 1.00 70.25 132 PRO A O 1
ATOM 1084 N N . LYS A 1 133 ? 0.502 2.539 24.874 1.00 63.25 133 LYS A N 1
ATOM 1085 C CA . LYS A 1 133 ? 1.226 3.393 25.816 1.00 63.25 133 LYS A CA 1
ATOM 1086 C C . LYS A 1 133 ? 0.881 2.889 27.207 1.00 63.25 133 LYS A C 1
ATOM 1088 O O . LYS A 1 133 ? -0.255 3.044 27.648 1.00 63.25 133 LYS A O 1
ATOM 1093 N N . LYS A 1 134 ? 1.839 2.240 27.879 1.00 48.06 134 LYS A N 1
ATOM 1094 C CA . LYS A 1 134 ? 1.676 1.826 29.274 1.00 48.06 134 LYS A CA 1
ATOM 1095 C C . LYS A 1 134 ? 1.296 3.077 30.056 1.00 48.06 134 LYS A C 1
ATOM 1097 O O . LYS A 1 134 ? 2.127 3.962 30.241 1.00 48.06 134 LYS A O 1
ATOM 1102 N N . THR A 1 135 ? 0.034 3.166 30.458 1.00 51.66 135 THR A N 1
ATOM 1103 C CA . THR A 1 135 ? -0.432 4.150 31.427 1.00 51.66 135 THR A CA 1
ATOM 1104 C C . THR A 1 135 ? 0.286 3.828 32.731 1.00 51.66 135 THR A C 1
ATOM 1106 O O . THR A 1 135 ? -0.037 2.831 33.380 1.00 51.66 135 THR A O 1
ATOM 1109 N N . GLY A 1 136 ? 1.342 4.588 33.018 1.00 43.06 136 GLY A N 1
ATOM 1110 C CA . GLY A 1 136 ? 1.960 4.653 34.339 1.00 43.06 136 GLY A CA 1
ATOM 1111 C C . GLY A 1 136 ? 1.134 5.502 35.289 1.00 43.06 136 GLY A C 1
ATOM 1112 O O . GLY A 1 136 ? 0.339 6.333 34.793 1.00 43.06 136 GLY A O 1
#

Secondary structure (DSSP, 8-state):
-PPP----TT---SS-SS---S-EEE-SSSSSEEEHHHHHHHHHHTT-SSPP--HHHHHHHHHH---HHHHHHHHHHHHHHHHHHHHHH--HHHHHHHHTTT--HHHHHHHHHHHHHHHHHHHHHHHHHHS-----

pLDDT: mean 92.27, std 9.25, range [43.06, 98.44]

Sequence (136 aa):
MKQPIAVPQDYRCPLCVNHVDEVFYASILIDQPICEGCQEELFLFEHHKERPADQLIEKMEQLTGLTWDDCRVVLLRDTLETWRTIEHELPQEYLDSVAELGWTQDRAALEAQSKVLWYAQLVEQAETESLPKKTG

Nearest PDB structures (foldseek):
  5d57-assembly2_F  TM=5.014E-01  e=4.780E+00  Escherichia coli K-12
  7tkh-assembly1_6  TM=4.097E-01  e=9.735E+00  Saccharomyces cerevisiae